Protein AF-A0A7C6XRG4-F1 (afdb_monomer_lite)

Secondary structure (DSSP, 8-state):
--TTSSS--HHHHTSHHHHHHHHHHHHHHHHHHHHTTTBTTB--TTTEEESSSTT-EEEHHHHHHHHHHHHHHHHH-TTSPPP-SS-PPP-

Foldseek 3Di:
DDPPPPDDPPVQCPPPVNVLVVVLVVVLVVLVVVCVVVPPPDPDCQAWPADPDPPRIDGPSQLQSVQCSVQSCCVPPVPDDDDGDVPHHHD

pLDDT: mean 78.51, std 15.72, range [42.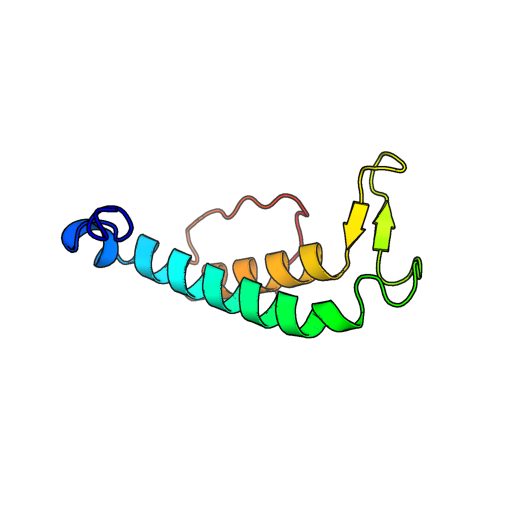66, 95.44]

Sequence (91 aa):
MNSELESLPAEIVDLPLIRIASDLSLMAWEQMLAWRPLLGASLDASIVDTKTSPNDLVTRADAQIEALVRGYLNRVRPHDLMVGEEGSEAL

Structure (mmCIF, N/CA/C/O backbone):
data_AF-A0A7C6XRG4-F1
#
_entry.id   AF-A0A7C6XRG4-F1
#
loop_
_atom_site.group_PDB
_atom_site.id
_atom_site.type_symbol
_atom_site.label_atom_id
_atom_site.label_alt_id
_atom_site.label_comp_id
_atom_site.label_asym_id
_atom_site.label_entity_id
_atom_site.label_seq_id
_atom_site.pdbx_PDB_ins_code
_atom_site.Cartn_x
_atom_site.Cartn_y
_atom_site.Cartn_z
_atom_site.occupancy
_atom_site.B_iso_or_equiv
_atom_site.auth_seq_id
_atom_site.auth_comp_id
_atom_site.auth_asym_id
_atom_site.auth_atom_id
_atom_site.pdbx_PDB_model_num
ATOM 1 N N . MET A 1 1 ? 1.601 32.491 6.073 1.00 42.66 1 MET A N 1
ATOM 2 C CA . MET A 1 1 ? 1.555 31.038 5.809 1.00 42.66 1 MET A CA 1
ATOM 3 C C . MET A 1 1 ? 1.155 30.396 7.122 1.00 42.66 1 MET A C 1
ATOM 5 O O . MET A 1 1 ? 1.982 30.346 8.021 1.00 42.66 1 MET A O 1
ATOM 9 N N . ASN A 1 2 ? -0.131 30.084 7.289 1.00 43.62 2 ASN A N 1
ATOM 10 C CA . ASN A 1 2 ? -0.649 29.540 8.545 1.00 43.62 2 ASN A CA 1
ATOM 11 C C . ASN A 1 2 ? -0.267 28.063 8.630 1.00 43.62 2 ASN A C 1
ATOM 13 O O . ASN A 1 2 ? -0.698 27.278 7.792 1.00 43.62 2 ASN A O 1
ATOM 17 N N . SER A 1 3 ? 0.533 27.705 9.632 1.00 56.00 3 SER A N 1
ATOM 18 C CA . SER A 1 3 ? 0.986 26.336 9.903 1.00 56.00 3 SER A CA 1
ATOM 19 C C . SER A 1 3 ? -0.070 25.468 10.604 1.00 56.00 3 SER A C 1
ATOM 21 O O . SER A 1 3 ? 0.262 24.412 11.126 1.00 56.00 3 SER A O 1
ATOM 23 N N . GLU A 1 4 ? -1.327 25.912 10.665 1.00 53.22 4 GLU A N 1
ATOM 24 C CA . GLU A 1 4 ? -2.416 25.215 11.371 1.00 53.22 4 GLU A CA 1
ATOM 25 C C . GLU A 1 4 ? -3.235 24.280 10.461 1.00 53.22 4 GLU A C 1
ATOM 27 O O . GLU A 1 4 ? -4.245 23.734 10.890 1.00 53.22 4 GLU A O 1
ATOM 32 N N . LEU A 1 5 ? -2.822 24.083 9.201 1.00 52.84 5 LEU A N 1
ATOM 33 C CA . LEU A 1 5 ? -3.587 23.328 8.195 1.00 52.84 5 LEU A CA 1
ATOM 34 C C . LEU A 1 5 ? -3.094 21.895 7.923 1.00 52.84 5 LEU A C 1
ATOM 36 O O . LEU A 1 5 ? -3.661 21.238 7.056 1.00 52.84 5 LEU A O 1
ATOM 40 N N . GLU A 1 6 ? -2.084 21.384 8.632 1.00 61.88 6 GLU A N 1
ATOM 41 C CA . GLU A 1 6 ? -1.450 20.102 8.256 1.00 61.88 6 GLU A CA 1
ATOM 42 C C . GLU A 1 6 ? -1.648 18.927 9.220 1.00 61.88 6 GLU A C 1
ATOM 44 O O . GLU A 1 6 ? -1.245 17.814 8.889 1.00 61.88 6 GLU A O 1
ATOM 49 N N . SER A 1 7 ? -2.306 19.101 10.369 1.00 69.69 7 SER A N 1
ATOM 50 C CA . SER A 1 7 ? -2.625 17.966 11.246 1.00 69.69 7 SER A CA 1
ATOM 51 C C . SER A 1 7 ? -4.120 17.684 11.271 1.00 69.69 7 SER A C 1
ATOM 53 O O . SER A 1 7 ? -4.925 18.584 11.518 1.00 69.69 7 SER A O 1
ATOM 55 N N . LEU A 1 8 ? -4.489 16.417 11.071 1.00 71.94 8 LEU A N 1
ATOM 56 C CA . LEU A 1 8 ? -5.847 15.944 11.330 1.00 71.94 8 LEU A CA 1
ATOM 5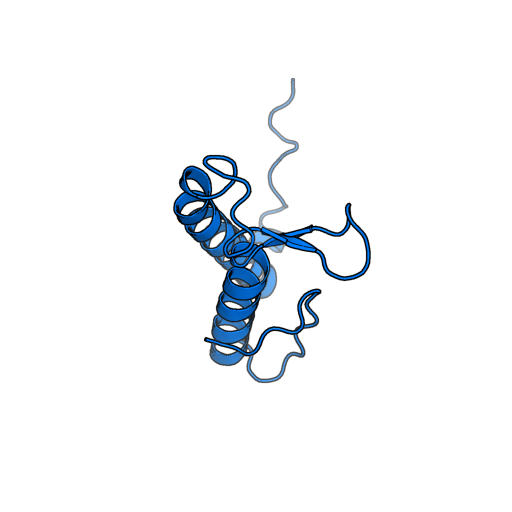7 C C . LEU A 1 8 ? -6.261 16.299 12.777 1.00 71.94 8 LEU A C 1
ATOM 59 O O . LEU A 1 8 ? -5.406 16.289 13.667 1.00 71.94 8 LEU A O 1
ATOM 63 N N . PRO A 1 9 ? -7.551 16.589 13.034 1.00 82.88 9 PRO A N 1
ATOM 64 C CA . PRO A 1 9 ? -8.079 16.767 14.386 1.00 82.88 9 PRO A CA 1
ATOM 65 C C . PRO A 1 9 ? -7.663 15.625 15.319 1.00 82.88 9 PRO A C 1
ATOM 67 O O . PRO A 1 9 ? -7.632 14.466 14.897 1.00 82.88 9 PRO A O 1
ATOM 70 N N . ALA A 1 10 ? -7.384 15.930 16.589 1.00 78.31 10 ALA A N 1
ATOM 71 C CA . ALA A 1 10 ? -6.921 14.937 17.561 1.00 78.31 10 ALA A CA 1
ATOM 72 C C . ALA A 1 10 ? -7.890 13.749 17.682 1.00 78.31 10 ALA A C 1
ATOM 74 O O . ALA A 1 10 ? -7.450 12.602 17.702 1.00 78.31 10 ALA A O 1
ATOM 75 N N . GLU A 1 11 ? -9.205 14.000 17.630 1.00 77.94 11 GLU A N 1
ATOM 76 C CA . GLU A 1 11 ? -10.207 12.928 17.694 1.00 77.94 11 GLU A CA 1
ATOM 77 C C . GLU A 1 11 ? -10.141 11.967 16.495 1.00 77.94 11 GLU A C 1
ATOM 79 O O . GLU A 1 11 ? -10.562 10.819 16.608 1.00 77.94 11 GLU A O 1
ATOM 84 N N . ILE A 1 12 ? -9.611 12.422 15.353 1.00 75.62 12 ILE A N 1
ATOM 85 C CA . ILE A 1 12 ? -9.399 11.608 14.150 1.00 75.62 12 ILE A CA 1
ATOM 86 C C . ILE A 1 12 ? -8.061 10.871 14.235 1.00 75.62 12 ILE A C 1
ATOM 88 O O . ILE A 1 12 ? -8.005 9.682 13.928 1.00 75.62 12 ILE A O 1
ATOM 92 N N . VAL A 1 13 ? -6.995 11.545 14.680 1.00 75.50 13 VAL A N 1
ATOM 93 C CA . VAL A 1 13 ? -5.666 10.934 14.882 1.00 75.50 13 VAL A CA 1
ATOM 94 C C . VAL A 1 13 ? -5.725 9.799 15.901 1.00 75.50 13 VAL A C 1
ATOM 96 O O . VAL A 1 13 ? -5.024 8.801 15.754 1.00 75.50 13 VAL A O 1
ATOM 99 N N . ASP A 1 14 ? -6.579 9.922 16.914 1.00 79.31 14 ASP A N 1
ATOM 100 C CA . ASP A 1 14 ? -6.732 8.913 17.957 1.00 79.31 14 ASP A CA 1
ATOM 101 C C . ASP A 1 14 ? -7.522 7.676 17.512 1.00 79.31 14 ASP A C 1
ATOM 103 O O . ASP A 1 14 ? -7.500 6.656 18.209 1.00 79.31 14 ASP A O 1
ATOM 107 N N . LEU A 1 15 ? -8.165 7.706 16.337 1.00 86.75 15 LEU A N 1
ATOM 108 C CA . LEU A 1 15 ? -8.857 6.537 15.805 1.00 86.75 15 LEU A CA 1
ATOM 109 C C . LEU A 1 15 ? -7.851 5.410 15.515 1.00 86.75 15 LEU A C 1
ATOM 111 O O . LEU A 1 15 ? -6.900 5.617 14.755 1.00 86.75 15 LEU A O 1
ATOM 115 N N . PRO A 1 16 ? -8.081 4.181 16.020 1.00 87.81 16 PRO A N 1
ATOM 116 C CA . PRO A 1 16 ? -7.140 3.07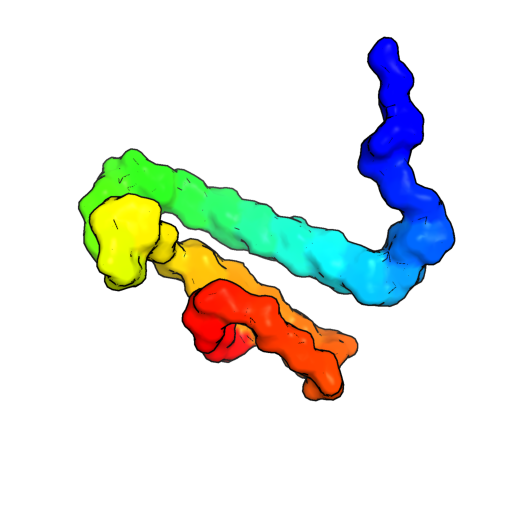4 15.848 1.00 87.81 16 PRO A CA 1
ATOM 117 C C . PRO A 1 16 ? -6.768 2.789 14.388 1.00 87.81 16 PRO A C 1
ATOM 119 O O . PRO A 1 16 ? -5.618 2.480 14.096 1.00 87.81 16 PRO A O 1
ATOM 122 N N . LEU A 1 17 ? -7.720 2.928 13.459 1.00 89.94 17 LEU A N 1
ATOM 123 C CA . LEU A 1 17 ? -7.468 2.707 12.034 1.00 89.94 17 LEU A CA 1
ATOM 124 C C . LEU A 1 17 ? -6.565 3.788 11.422 1.00 89.94 17 LEU A C 1
ATOM 126 O O . LEU A 1 17 ? -5.719 3.466 10.596 1.00 89.94 17 LEU A O 1
ATOM 130 N N . ILE A 1 18 ? -6.716 5.047 11.843 1.00 90.44 18 ILE A N 1
ATOM 131 C CA . ILE A 1 18 ? -5.877 6.154 11.367 1.00 90.44 18 ILE A CA 1
ATOM 132 C C . ILE A 1 18 ? -4.447 5.992 11.884 1.00 90.44 18 ILE A C 1
ATOM 134 O O . ILE A 1 18 ? -3.505 6.161 11.114 1.00 90.44 18 ILE A O 1
ATOM 138 N N . ARG A 1 19 ? -4.275 5.574 13.145 1.00 88.81 19 ARG A N 1
ATOM 139 C CA . ARG A 1 19 ? -2.951 5.237 13.694 1.00 88.81 19 ARG A CA 1
ATOM 140 C C . ARG A 1 19 ? -2.286 4.107 12.910 1.00 88.81 19 ARG A C 1
ATOM 142 O O . ARG A 1 19 ? -1.160 4.275 12.461 1.00 88.81 19 ARG A O 1
ATOM 149 N N . ILE A 1 20 ? -3.013 3.017 12.651 1.00 92.56 20 ILE A N 1
ATOM 150 C CA . ILE A 1 20 ? -2.521 1.902 11.826 1.00 92.56 20 ILE A CA 1
ATOM 151 C C . ILE A 1 20 ? -2.131 2.385 10.421 1.00 92.56 20 ILE A C 1
ATOM 153 O O . ILE A 1 20 ? -1.061 2.040 9.935 1.00 92.56 20 ILE A O 1
ATOM 157 N N . ALA A 1 21 ? -2.959 3.204 9.769 1.00 92.38 21 ALA A N 1
ATOM 158 C CA . ALA A 1 21 ? -2.652 3.739 8.442 1.00 92.38 21 ALA A CA 1
ATOM 159 C C . ALA A 1 21 ? -1.404 4.642 8.444 1.00 92.38 21 ALA A C 1
ATOM 161 O O . ALA A 1 21 ? -0.603 4.590 7.509 1.00 92.38 21 ALA A O 1
ATOM 162 N N . SER A 1 22 ? -1.214 5.438 9.498 1.00 91.06 22 SER A N 1
ATOM 163 C CA . SER A 1 22 ? -0.014 6.256 9.686 1.00 91.06 22 SER A CA 1
ATOM 164 C C . SER A 1 22 ? 1.236 5.389 9.850 1.00 91.06 22 SER A C 1
ATOM 166 O O . SER A 1 22 ? 2.230 5.624 9.166 1.00 91.06 22 SER A O 1
ATOM 168 N N . ASP A 1 23 ? 1.178 4.361 10.700 1.00 91.19 23 ASP A N 1
ATOM 169 C CA . ASP A 1 23 ? 2.294 3.432 10.915 1.00 91.19 23 ASP A CA 1
ATOM 170 C C . ASP A 1 23 ? 2.659 2.697 9.616 1.00 91.19 23 ASP A C 1
ATOM 172 O O . ASP A 1 23 ? 3.829 2.620 9.246 1.00 91.19 23 ASP A O 1
ATOM 176 N N . LEU A 1 24 ? 1.655 2.233 8.866 1.00 94.06 24 LEU A N 1
ATOM 177 C CA . LEU A 1 24 ? 1.845 1.594 7.561 1.00 94.06 24 LEU A CA 1
ATOM 178 C C . LEU A 1 24 ? 2.476 2.541 6.533 1.00 94.06 24 LEU A C 1
ATOM 180 O O . LEU A 1 24 ? 3.329 2.118 5.755 1.00 94.06 24 LEU A O 1
ATOM 184 N N . SER A 1 25 ? 2.091 3.819 6.543 1.00 93.25 25 SER A N 1
ATOM 185 C CA . SER A 1 25 ? 2.671 4.835 5.656 1.00 93.25 25 SER A CA 1
ATOM 186 C C . SER A 1 25 ? 4.151 5.071 5.967 1.00 93.25 25 SER A C 1
ATOM 188 O O . SER A 1 25 ? 4.964 5.181 5.051 1.00 93.25 25 SER A O 1
ATOM 190 N N . LEU A 1 26 ? 4.518 5.096 7.253 1.00 93.19 26 LEU A N 1
ATOM 191 C CA . LEU A 1 26 ? 5.913 5.196 7.688 1.00 93.19 26 LEU A CA 1
ATOM 192 C C . LEU A 1 26 ? 6.716 3.952 7.298 1.00 93.19 26 LEU A C 1
ATOM 194 O O . LEU A 1 26 ? 7.796 4.086 6.730 1.00 93.19 26 LEU A O 1
ATOM 198 N N . MET A 1 27 ? 6.171 2.752 7.514 1.00 92.00 27 MET A N 1
ATOM 199 C CA . MET A 1 27 ? 6.812 1.498 7.101 1.00 92.00 27 MET A CA 1
ATOM 200 C C . MET A 1 27 ? 7.054 1.448 5.586 1.00 92.00 27 MET A C 1
ATOM 202 O O . MET A 1 27 ? 8.142 1.086 5.137 1.00 92.00 27 MET A O 1
ATOM 206 N N . ALA A 1 28 ? 6.057 1.839 4.788 1.00 91.38 28 ALA A N 1
ATOM 207 C CA . ALA A 1 28 ? 6.181 1.913 3.336 1.00 91.38 28 ALA A CA 1
ATOM 208 C C . ALA A 1 28 ? 7.259 2.923 2.911 1.00 91.38 28 ALA A C 1
ATOM 210 O O . ALA A 1 28 ? 8.070 2.634 2.029 1.00 91.38 28 ALA A O 1
ATOM 211 N N . TRP A 1 29 ? 7.310 4.085 3.569 1.00 90.06 29 TRP A N 1
ATOM 212 C CA . TRP A 1 29 ? 8.333 5.099 3.328 1.00 90.06 29 TRP A CA 1
ATOM 213 C C . TRP A 1 29 ? 9.745 4.595 3.651 1.00 90.06 29 TRP A C 1
ATOM 215 O O . TRP A 1 29 ? 10.656 4.759 2.840 1.00 90.06 29 TRP A O 1
ATOM 225 N N . GLU A 1 30 ? 9.939 3.946 4.798 1.00 91.12 30 GLU A N 1
ATOM 226 C CA . GLU A 1 30 ? 11.224 3.351 5.182 1.00 91.12 30 GLU A CA 1
ATOM 227 C C . GLU A 1 30 ? 11.677 2.287 4.178 1.00 91.12 30 GLU A C 1
ATOM 229 O O . GLU A 1 30 ? 12.836 2.284 3.752 1.00 91.12 30 GLU A O 1
ATOM 234 N N . GLN A 1 31 ? 10.754 1.437 3.725 1.00 88.25 31 GLN A N 1
ATOM 235 C CA . GLN A 1 31 ? 11.052 0.451 2.692 1.00 88.25 31 GLN A CA 1
ATOM 236 C C . GLN A 1 31 ? 11.431 1.128 1.367 1.00 88.25 31 GLN A C 1
ATOM 238 O O . GLN A 1 31 ? 12.394 0.721 0.715 1.00 88.25 31 GLN A O 1
ATOM 243 N N . MET A 1 32 ? 10.739 2.203 0.986 1.00 84.12 32 MET A N 1
ATOM 244 C CA . MET A 1 32 ? 11.068 2.974 -0.214 1.00 84.12 32 MET A CA 1
ATOM 245 C C . MET A 1 32 ? 12.445 3.649 -0.110 1.00 84.12 32 MET A C 1
ATOM 247 O O . MET A 1 32 ? 13.178 3.707 -1.098 1.00 84.12 32 MET A O 1
ATOM 251 N N . LEU A 1 33 ? 12.861 4.103 1.078 1.00 84.50 33 LEU A N 1
ATOM 252 C CA . LEU A 1 33 ? 14.223 4.605 1.296 1.00 84.50 33 LEU A CA 1
ATOM 253 C C . LEU A 1 33 ? 15.283 3.523 1.055 1.00 84.50 33 LEU A C 1
ATOM 255 O O . LEU A 1 33 ? 16.336 3.837 0.500 1.00 84.50 33 LEU A O 1
ATOM 259 N N . ALA A 1 34 ? 15.006 2.267 1.420 1.00 83.81 34 ALA A N 1
ATOM 260 C CA . ALA A 1 34 ? 15.894 1.141 1.130 1.00 83.81 34 ALA A CA 1
ATOM 261 C C . ALA A 1 34 ? 15.961 0.816 -0.374 1.00 83.81 34 ALA A C 1
ATOM 263 O O . ALA A 1 34 ? 17.023 0.447 -0.875 1.00 83.81 34 ALA A O 1
ATOM 264 N N . TRP A 1 35 ? 14.860 1.007 -1.108 1.00 78.31 35 TRP A N 1
ATOM 265 C CA . TRP A 1 35 ? 14.810 0.844 -2.566 1.00 78.31 35 TRP A CA 1
ATOM 266 C C . TRP A 1 35 ? 15.411 2.012 -3.344 1.00 78.31 35 TRP A C 1
ATOM 268 O O . TRP A 1 35 ? 15.895 1.822 -4.458 1.00 78.31 35 TRP A O 1
ATOM 278 N N . ARG A 1 36 ? 15.422 3.220 -2.775 1.00 76.31 36 ARG A N 1
ATOM 279 C CA . ARG A 1 36 ? 15.860 4.447 -3.453 1.00 76.31 36 ARG A CA 1
ATOM 280 C C . ARG A 1 36 ? 17.225 4.350 -4.159 1.00 76.31 36 ARG A C 1
ATOM 282 O O . ARG A 1 36 ? 17.321 4.886 -5.257 1.00 76.31 36 ARG A O 1
ATOM 289 N N . PRO A 1 37 ? 18.278 3.707 -3.612 1.00 73.81 37 PRO A N 1
ATOM 290 C CA . PRO A 1 37 ? 19.557 3.568 -4.316 1.00 73.81 37 PRO A CA 1
ATOM 291 C C . PRO A 1 37 ? 19.495 2.637 -5.535 1.00 73.81 37 PRO A C 1
ATOM 293 O O . PRO A 1 37 ? 20.354 2.717 -6.408 1.00 73.81 37 PRO A O 1
ATOM 296 N N . LEU A 1 38 ? 18.512 1.737 -5.573 1.00 70.38 38 LEU A N 1
ATOM 297 C CA . LEU A 1 38 ? 18.304 0.752 -6.633 1.00 70.38 38 LEU A CA 1
ATOM 298 C C . LEU A 1 38 ? 17.406 1.310 -7.747 1.00 70.38 38 LEU A C 1
ATOM 300 O O . LEU A 1 38 ? 17.592 0.9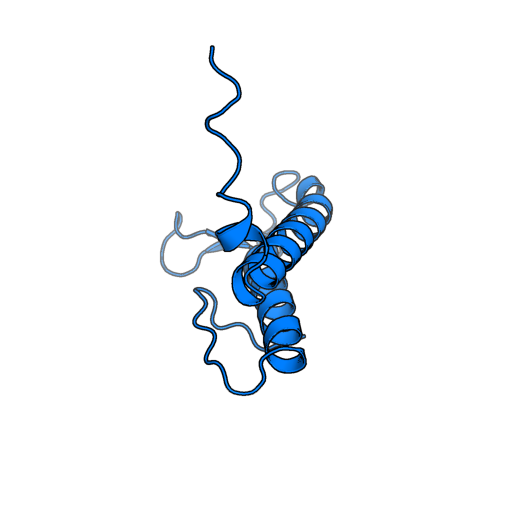90 -8.920 1.00 70.38 38 LEU A O 1
ATOM 304 N N . LEU A 1 39 ? 16.467 2.186 -7.389 1.00 65.38 39 LEU A N 1
ATOM 305 C CA . LEU A 1 39 ? 15.567 2.866 -8.315 1.00 65.38 39 LEU A CA 1
ATOM 306 C C . LEU A 1 39 ? 16.308 4.000 -9.046 1.00 65.38 39 LEU A C 1
ATOM 308 O O . LEU A 1 39 ? 16.552 5.069 -8.491 1.00 65.38 39 LEU A O 1
ATOM 312 N N . GLY A 1 40 ? 16.671 3.769 -10.311 1.00 53.25 40 GLY A N 1
ATOM 313 C CA . GLY A 1 40 ? 17.273 4.779 -11.194 1.00 53.25 40 GLY A CA 1
ATOM 314 C C . GLY A 1 40 ? 18.800 4.730 -11.330 1.00 53.25 40 GLY A C 1
ATOM 315 O O . GLY A 1 40 ? 19.347 5.470 -12.145 1.00 53.25 40 GLY A O 1
ATOM 316 N N . ALA A 1 41 ? 19.492 3.849 -10.598 1.00 55.28 41 ALA A N 1
ATOM 317 C CA . ALA A 1 41 ? 20.931 3.607 -10.785 1.00 55.28 41 ALA A CA 1
ATOM 318 C C . ALA A 1 41 ? 21.228 2.752 -12.036 1.00 55.28 41 ALA A C 1
ATOM 320 O O . ALA A 1 41 ? 22.250 2.937 -12.696 1.00 55.28 41 ALA A O 1
ATOM 321 N N . SER A 1 42 ? 20.301 1.869 -12.405 1.00 52.31 42 SER A N 1
ATOM 322 C CA . SER A 1 42 ? 20.203 1.243 -13.722 1.00 52.31 42 SER A CA 1
ATOM 323 C C . SER A 1 42 ? 18.732 0.927 -14.007 1.00 52.31 42 SER A C 1
ATOM 325 O O . SER A 1 42 ? 17.983 0.565 -13.101 1.00 52.31 42 SER A O 1
ATOM 327 N N . LEU A 1 43 ? 18.298 1.057 -15.265 1.00 54.28 43 LEU A N 1
ATOM 328 C CA . LEU A 1 43 ? 17.057 0.435 -15.749 1.00 54.28 43 LEU A CA 1
ATOM 329 C C . LEU A 1 43 ? 17.312 -1.071 -15.893 1.00 54.28 43 LEU A C 1
ATOM 331 O O . LEU A 1 43 ? 17.378 -1.609 -16.995 1.00 54.28 43 LEU A O 1
ATOM 335 N N . ASP A 1 44 ? 17.582 -1.728 -14.769 1.00 61.34 44 ASP A N 1
ATOM 336 C CA . ASP A 1 44 ? 17.650 -3.176 -14.713 1.00 61.34 44 ASP A CA 1
ATOM 337 C C . ASP A 1 44 ? 16.218 -3.718 -14.671 1.00 61.34 44 ASP A C 1
ATOM 339 O O . ASP A 1 44 ? 15.459 -3.431 -13.740 1.00 61.34 44 ASP A O 1
ATOM 343 N N . ALA A 1 45 ? 15.870 -4.522 -15.677 1.00 57.22 45 ALA A N 1
ATOM 344 C CA . ALA A 1 45 ? 14.592 -5.222 -15.774 1.00 57.22 45 ALA A CA 1
ATOM 345 C C . ALA A 1 45 ? 14.327 -6.152 -14.571 1.00 57.22 45 ALA A C 1
ATOM 347 O O . ALA A 1 45 ? 13.206 -6.598 -14.358 1.00 57.22 45 ALA A O 1
ATOM 348 N N . SER A 1 46 ? 15.349 -6.453 -13.758 1.00 60.62 46 SER A N 1
ATOM 349 C CA . SER A 1 46 ? 15.193 -7.183 -12.498 1.00 60.62 46 SER A CA 1
ATOM 350 C C . SER A 1 46 ? 14.624 -6.337 -11.344 1.00 60.62 46 SER A C 1
ATOM 352 O O . SER A 1 46 ? 14.264 -6.897 -10.306 1.00 60.62 46 SER A O 1
ATOM 354 N N . ILE A 1 47 ? 14.548 -5.010 -11.497 1.00 58.91 47 ILE A N 1
ATOM 355 C CA . ILE A 1 47 ? 14.138 -4.042 -10.461 1.00 58.91 47 ILE A CA 1
ATOM 356 C C . ILE A 1 47 ? 12.913 -3.240 -10.907 1.00 58.91 47 ILE A C 1
ATOM 358 O O . ILE A 1 47 ? 12.011 -3.004 -10.099 1.00 58.91 47 ILE A O 1
ATOM 362 N N . VAL A 1 48 ? 12.882 -2.853 -12.183 1.00 63.62 48 VAL A N 1
ATOM 363 C CA . VAL A 1 48 ? 11.783 -2.133 -12.828 1.00 63.62 48 VAL A CA 1
ATOM 364 C C . VAL A 1 48 ? 11.255 -3.001 -13.962 1.00 63.62 48 VAL A C 1
ATOM 366 O O . VAL A 1 48 ? 11.975 -3.254 -14.924 1.00 63.62 48 VAL A O 1
ATOM 369 N N . ASP A 1 49 ? 10.013 -3.448 -13.846 1.00 60.25 49 ASP A N 1
ATOM 370 C CA . ASP A 1 49 ? 9.296 -4.183 -14.883 1.00 60.25 49 ASP A CA 1
ATOM 371 C C . ASP A 1 49 ? 8.162 -3.309 -15.439 1.00 60.25 49 ASP A C 1
ATOM 373 O O . ASP A 1 49 ? 7.825 -2.256 -14.892 1.00 60.25 49 ASP A O 1
ATOM 377 N N . THR A 1 50 ? 7.571 -3.724 -16.548 1.00 53.53 50 THR A N 1
ATOM 378 C CA . THR A 1 50 ? 6.371 -3.104 -17.114 1.00 53.53 50 THR A CA 1
ATOM 379 C C . THR A 1 50 ? 5.225 -4.099 -17.030 1.00 53.53 50 THR A C 1
ATOM 381 O O . THR A 1 50 ? 5.377 -5.220 -17.507 1.00 53.53 50 THR A O 1
ATOM 384 N N . LYS A 1 51 ? 4.074 -3.703 -16.473 1.00 61.81 51 LYS A N 1
ATOM 385 C CA . LYS A 1 51 ? 2.867 -4.541 -16.445 1.00 61.81 51 LYS A CA 1
ATOM 386 C C . LYS A 1 51 ? 2.269 -4.650 -17.856 1.00 61.81 51 LYS A C 1
ATOM 388 O O . LYS A 1 51 ? 2.603 -5.556 -18.613 1.00 61.81 51 LYS A O 1
ATOM 393 N N . THR A 1 52 ? 1.365 -3.738 -18.232 1.00 60.28 52 THR A N 1
ATOM 394 C CA . THR A 1 52 ? 0.576 -3.845 -19.478 1.00 60.28 52 THR A CA 1
ATOM 395 C C . THR A 1 52 ? 1.015 -2.892 -20.587 1.00 60.28 52 THR A C 1
ATOM 397 O O . THR A 1 52 ? 0.648 -3.084 -21.748 1.00 60.28 52 THR A O 1
ATOM 400 N N . SER A 1 53 ? 1.817 -1.874 -20.265 1.00 43.06 53 SER A N 1
ATOM 401 C CA . SER A 1 53 ? 2.353 -0.920 -21.237 1.00 43.06 53 SER A CA 1
ATOM 402 C C . SER A 1 53 ? 3.780 -0.483 -20.882 1.00 43.06 53 SER A C 1
ATOM 404 O O . SER A 1 53 ? 4.158 -0.551 -19.716 1.00 43.06 53 SER A O 1
ATOM 406 N N . PRO A 1 54 ? 4.561 0.051 -21.840 1.00 48.78 54 PRO A N 1
ATOM 407 C CA . PRO A 1 54 ? 5.918 0.548 -21.582 1.00 48.78 54 PRO A CA 1
ATOM 408 C C . PRO A 1 54 ? 6.012 1.657 -20.520 1.00 48.78 54 PRO A C 1
ATOM 410 O O . PRO A 1 54 ? 7.097 1.921 -20.013 1.00 48.78 54 PRO A O 1
ATOM 413 N N . ASN A 1 55 ? 4.888 2.306 -20.198 1.00 54.62 55 ASN A N 1
ATOM 414 C CA . ASN A 1 55 ? 4.794 3.349 -19.173 1.00 54.62 55 ASN A CA 1
ATOM 415 C C . ASN A 1 55 ? 4.079 2.870 -17.899 1.00 54.62 55 ASN A C 1
ATOM 417 O O . ASN A 1 55 ? 3.904 3.647 -16.967 1.00 54.62 55 ASN A O 1
ATOM 421 N N . ASP A 1 56 ? 3.631 1.617 -17.880 1.00 59.09 56 ASP A N 1
ATOM 422 C CA . ASP A 1 56 ? 2.952 0.972 -16.758 1.00 59.09 56 ASP A CA 1
ATOM 423 C C . ASP A 1 56 ? 4.008 0.250 -15.923 1.00 59.09 56 ASP A C 1
ATOM 425 O O . ASP A 1 56 ? 4.145 -0.972 -15.970 1.00 59.09 56 ASP A O 1
ATOM 429 N N . LEU A 1 57 ? 4.870 1.049 -15.297 1.00 62.16 57 LEU A N 1
ATOM 430 C CA . LEU A 1 57 ? 6.027 0.555 -14.568 1.00 62.16 57 LEU A CA 1
ATOM 431 C C . LEU A 1 57 ? 5.569 -0.012 -13.228 1.00 62.16 57 LEU A C 1
ATOM 433 O O . LEU A 1 57 ? 4.935 0.689 -12.446 1.00 62.16 57 LEU A O 1
ATOM 437 N N . VAL A 1 58 ? 5.946 -1.256 -12.958 1.00 66.94 58 VAL A N 1
ATOM 438 C CA . VAL A 1 58 ? 5.878 -1.849 -11.627 1.00 66.94 58 VAL A CA 1
ATOM 439 C C . VAL A 1 58 ? 7.285 -2.125 -11.168 1.00 66.94 58 VAL A C 1
ATOM 441 O O . VAL A 1 58 ? 8.112 -2.665 -11.903 1.00 66.94 58 VAL A O 1
ATOM 444 N N . THR A 1 59 ? 7.585 -1.760 -9.939 1.00 71.44 59 THR A N 1
ATOM 445 C CA . THR A 1 59 ? 8.869 -2.096 -9.351 1.00 71.44 59 THR A CA 1
ATOM 446 C C . THR A 1 59 ? 8.679 -3.222 -8.354 1.00 71.44 59 THR A C 1
ATOM 448 O O . THR A 1 59 ? 7.626 -3.380 -7.735 1.00 71.44 59 THR A O 1
ATOM 451 N N . ARG A 1 60 ? 9.736 -4.003 -8.124 1.00 80.00 60 ARG A N 1
ATOM 452 C CA . ARG A 1 60 ? 9.749 -4.945 -6.993 1.00 80.00 60 ARG A CA 1
ATOM 453 C C . ARG A 1 60 ? 9.477 -4.251 -5.652 1.00 80.00 60 ARG A C 1
ATOM 455 O O . ARG A 1 60 ? 9.062 -4.921 -4.708 1.00 80.00 60 ARG A O 1
ATOM 462 N N . ALA A 1 61 ? 9.696 -2.935 -5.573 1.00 83.00 61 ALA A N 1
ATOM 463 C CA . ALA A 1 61 ? 9.372 -2.141 -4.402 1.00 83.00 61 ALA A CA 1
ATOM 464 C C . ALA A 1 61 ? 7.862 -2.084 -4.148 1.00 83.00 61 ALA A C 1
ATOM 466 O O . ALA A 1 61 ? 7.458 -2.299 -3.010 1.00 83.00 61 ALA A O 1
ATOM 467 N N . ASP A 1 62 ? 7.042 -1.878 -5.181 1.00 86.19 62 ASP A N 1
ATOM 468 C CA . ASP A 1 62 ? 5.584 -1.757 -5.045 1.00 86.19 62 ASP A CA 1
ATOM 469 C C . ASP A 1 62 ? 4.980 -3.056 -4.497 1.00 86.19 62 ASP A C 1
ATOM 471 O O . ASP A 1 62 ? 4.313 -3.056 -3.460 1.00 86.19 62 ASP A O 1
ATOM 475 N N . ALA A 1 63 ? 5.334 -4.190 -5.112 1.00 88.25 63 ALA A N 1
ATOM 476 C CA . ALA A 1 63 ? 4.889 -5.511 -4.674 1.00 88.25 63 ALA A CA 1
ATOM 477 C C . ALA A 1 63 ? 5.363 -5.851 -3.248 1.00 88.25 63 ALA A C 1
ATOM 479 O O . ALA A 1 63 ? 4.595 -6.359 -2.429 1.00 88.25 63 ALA A O 1
ATOM 480 N N . GLN A 1 64 ? 6.622 -5.545 -2.912 1.00 90.00 64 GLN A N 1
ATOM 481 C CA . GLN A 1 64 ? 7.152 -5.806 -1.572 1.00 90.00 64 GLN A CA 1
ATOM 482 C C . GLN A 1 64 ? 6.486 -4.931 -0.504 1.00 90.00 64 GLN A C 1
ATOM 484 O O . GLN A 1 64 ? 6.183 -5.418 0.586 1.00 90.00 64 GLN A O 1
ATOM 489 N N . ILE A 1 65 ? 6.266 -3.647 -0.796 1.00 92.62 65 ILE A N 1
ATOM 490 C CA . ILE A 1 65 ? 5.584 -2.726 0.115 1.00 92.62 65 ILE A CA 1
ATOM 491 C C . ILE A 1 65 ? 4.144 -3.188 0.331 1.00 92.62 65 ILE A C 1
ATOM 493 O O . ILE A 1 65 ? 3.707 -3.268 1.480 1.00 92.62 65 ILE A O 1
ATOM 497 N N . GLU A 1 66 ? 3.427 -3.567 -0.731 1.00 94.31 66 GLU A N 1
ATOM 498 C CA . GLU A 1 66 ? 2.071 -4.098 -0.595 1.00 94.31 66 GLU A CA 1
ATOM 499 C C . GLU A 1 66 ? 2.046 -5.361 0.274 1.00 94.31 66 GLU A C 1
ATOM 501 O O . GLU A 1 66 ? 1.222 -5.472 1.184 1.00 94.31 66 GLU A O 1
ATOM 506 N N . ALA A 1 67 ? 2.975 -6.289 0.048 1.00 94.25 67 ALA A N 1
ATOM 507 C CA . ALA A 1 67 ? 3.076 -7.522 0.817 1.00 94.25 67 ALA A CA 1
ATOM 508 C C . ALA A 1 67 ? 3.346 -7.279 2.315 1.00 94.25 67 ALA A C 1
ATOM 510 O O . ALA A 1 67 ? 2.733 -7.926 3.171 1.00 94.25 67 ALA A O 1
ATOM 511 N N . LEU A 1 68 ? 4.215 -6.315 2.648 1.00 94.69 68 LEU A N 1
ATOM 512 C CA . LEU A 1 68 ? 4.475 -5.888 4.029 1.00 94.69 68 LEU A CA 1
ATOM 513 C C . LEU A 1 68 ? 3.224 -5.285 4.679 1.00 94.69 68 LEU A C 1
ATOM 515 O O . LEU A 1 68 ? 2.869 -5.649 5.804 1.00 94.69 68 LEU A O 1
ATOM 519 N N . VAL A 1 69 ? 2.532 -4.393 3.963 1.00 94.69 69 VAL A N 1
ATOM 520 C CA . VAL A 1 69 ? 1.285 -3.770 4.430 1.00 94.69 69 VAL A CA 1
ATOM 521 C C . VAL A 1 69 ? 0.214 -4.833 4.677 1.00 94.69 69 VAL A C 1
ATOM 523 O O . VAL A 1 69 ? -0.419 -4.841 5.737 1.00 94.69 69 VAL A O 1
ATOM 526 N N . ARG A 1 70 ? 0.050 -5.777 3.742 1.00 95.44 70 ARG A N 1
ATOM 527 C CA . ARG A 1 70 ? -0.895 -6.893 3.861 1.00 95.44 70 ARG A CA 1
ATOM 528 C C . ARG A 1 70 ? -0.572 -7.779 5.061 1.00 95.44 70 ARG A C 1
ATOM 530 O O . ARG A 1 70 ? -1.475 -8.108 5.827 1.00 95.44 70 ARG A O 1
ATOM 537 N N . GLY A 1 71 ? 0.697 -8.135 5.262 1.00 94.44 71 GLY A N 1
ATOM 538 C CA . GLY A 1 71 ? 1.141 -8.942 6.402 1.00 94.44 71 GLY A CA 1
ATOM 539 C C . GLY A 1 71 ? 0.876 -8.267 7.748 1.00 94.44 71 GLY A C 1
ATOM 540 O O . GLY A 1 71 ? 0.372 -8.903 8.680 1.00 94.44 71 GLY A O 1
ATOM 541 N N . TYR A 1 72 ? 1.132 -6.960 7.845 1.00 94.62 72 TYR A N 1
ATOM 542 C CA . TYR A 1 72 ? 0.818 -6.193 9.048 1.00 94.62 72 TYR A CA 1
ATOM 543 C C . TYR A 1 72 ? -0.695 -6.150 9.305 1.00 94.62 72 TYR A C 1
ATOM 545 O O . TYR A 1 72 ? -1.133 -6.488 10.406 1.00 94.62 72 TYR A O 1
ATOM 553 N N . LEU A 1 73 ? -1.509 -5.813 8.297 1.00 94.25 73 LEU A N 1
ATOM 554 C CA . LEU A 1 73 ? -2.971 -5.771 8.428 1.00 94.25 73 LEU A CA 1
ATOM 555 C C . LEU A 1 73 ? -3.562 -7.136 8.793 1.00 94.25 73 LEU A C 1
ATOM 557 O O . LEU A 1 73 ? -4.399 -7.200 9.689 1.00 94.25 73 LEU A O 1
ATOM 561 N N . ASN A 1 74 ? -3.071 -8.228 8.206 1.00 94.12 74 ASN A N 1
ATOM 562 C CA . ASN A 1 74 ? -3.480 -9.584 8.581 1.00 94.12 74 ASN A CA 1
ATOM 563 C C . ASN A 1 74 ? -3.208 -9.885 10.062 1.00 94.12 74 ASN A C 1
ATOM 565 O O . ASN A 1 74 ? -3.954 -10.635 10.688 1.00 94.12 74 ASN A O 1
ATOM 569 N N . ARG A 1 75 ? -2.155 -9.299 10.645 1.00 92.81 75 ARG A N 1
ATOM 570 C CA . ARG A 1 75 ? -1.816 -9.474 12.062 1.00 92.81 75 ARG A CA 1
ATOM 571 C C . ARG A 1 75 ? -2.697 -8.636 12.985 1.00 92.81 75 ARG A C 1
ATOM 573 O O . ARG A 1 75 ? -3.119 -9.137 14.023 1.00 92.81 75 ARG A O 1
ATOM 580 N N . VAL A 1 76 ? -2.938 -7.369 12.648 1.00 93.69 76 VAL A N 1
ATOM 581 C CA . VAL A 1 76 ? -3.621 -6.424 13.554 1.00 93.69 76 VAL A CA 1
ATOM 582 C C . VAL A 1 76 ? -5.125 -6.286 13.298 1.00 93.69 76 VAL A C 1
ATOM 584 O O . VAL A 1 76 ? -5.860 -5.849 14.181 1.00 93.69 76 VAL A O 1
ATOM 587 N N . ARG A 1 77 ? -5.593 -6.647 12.100 1.00 93.88 77 ARG A N 1
ATOM 588 C CA . ARG A 1 77 ? -6.985 -6.553 11.629 1.00 93.88 77 ARG A CA 1
ATOM 589 C C . ARG A 1 77 ? -7.348 -7.769 10.747 1.00 93.88 77 ARG A C 1
ATOM 591 O O . ARG A 1 77 ? -7.730 -7.595 9.594 1.00 93.88 77 ARG A O 1
ATOM 598 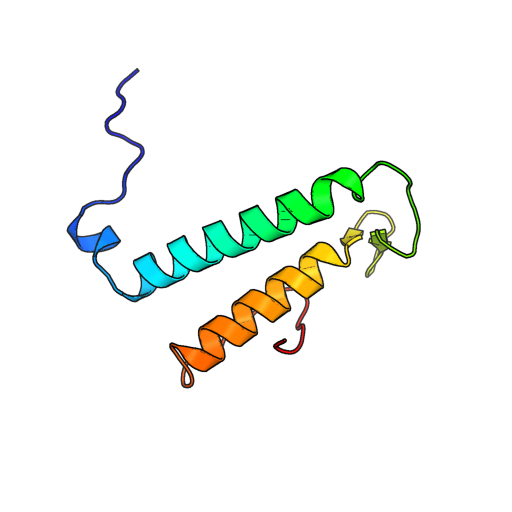N N . PRO A 1 78 ? -7.281 -9.008 11.274 1.00 95.00 78 PRO A N 1
ATOM 599 C CA . PRO A 1 78 ? -7.411 -10.252 10.493 1.00 95.00 78 PRO A CA 1
ATOM 600 C C . PRO A 1 78 ? -8.772 -10.470 9.809 1.00 95.00 78 PRO A C 1
ATOM 602 O O . PRO A 1 78 ? -8.926 -11.408 9.031 1.00 95.00 78 PRO A O 1
ATOM 605 N N . HIS A 1 79 ? -9.781 -9.663 10.137 1.00 95.12 79 HIS A N 1
ATOM 606 C CA . HIS A 1 79 ? -11.133 -9.772 9.583 1.00 95.12 79 HIS A CA 1
ATOM 607 C C . HIS A 1 79 ? -11.429 -8.725 8.507 1.00 95.12 79 HIS A C 1
ATOM 609 O O . HIS A 1 79 ? -12.504 -8.756 7.908 1.00 95.12 79 HIS A O 1
ATOM 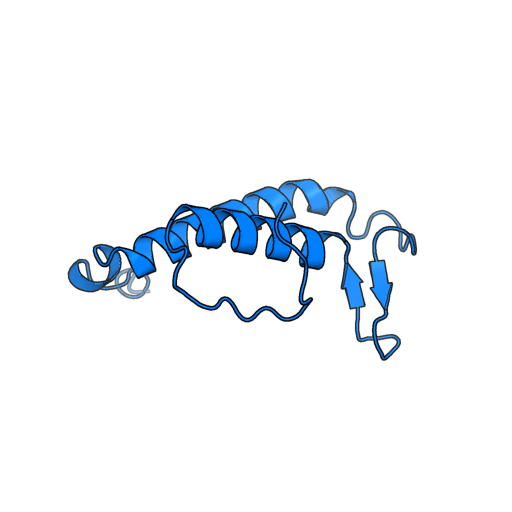615 N N . ASP A 1 80 ? -10.492 -7.812 8.259 1.00 93.44 80 ASP A N 1
ATOM 616 C CA . ASP A 1 80 ? -10.632 -6.788 7.237 1.00 93.44 80 ASP A CA 1
ATOM 617 C C . ASP A 1 80 ? -10.112 -7.301 5.890 1.00 93.44 80 ASP A C 1
ATOM 619 O O . ASP A 1 80 ? -9.124 -8.032 5.816 1.00 93.44 80 ASP A O 1
ATOM 623 N N . LEU A 1 81 ? -10.756 -6.871 4.804 1.00 92.69 81 LEU A N 1
ATOM 624 C CA . LEU A 1 81 ? -10.249 -7.084 3.453 1.00 92.69 81 LEU A CA 1
ATOM 625 C C . LEU A 1 81 ? -9.335 -5.921 3.059 1.00 92.69 81 LEU A C 1
ATOM 627 O O . LEU A 1 81 ? -9.780 -4.778 2.980 1.00 92.69 81 LEU A O 1
ATOM 631 N N . MET A 1 82 ? -8.080 -6.229 2.735 1.00 91.38 82 MET A N 1
ATOM 632 C CA . MET A 1 82 ? -7.178 -5.288 2.075 1.00 91.38 82 MET A CA 1
ATOM 633 C C . MET A 1 82 ? -7.232 -5.480 0.556 1.00 91.38 82 MET A C 1
ATOM 635 O O . MET A 1 82 ? -6.915 -6.558 0.044 1.00 91.38 82 MET A O 1
ATOM 639 N N . VAL A 1 83 ? -7.574 -4.410 -0.160 1.00 93.56 83 VAL A N 1
ATOM 640 C CA . VAL A 1 83 ? -7.479 -4.324 -1.621 1.00 93.56 83 VAL A CA 1
ATOM 641 C C . VAL A 1 83 ? -6.244 -3.492 -1.961 1.00 93.56 83 VAL A C 1
ATOM 643 O O . VAL A 1 83 ? -6.144 -2.348 -1.528 1.00 93.56 83 VAL A O 1
ATOM 646 N N . GLY A 1 84 ? -5.304 -4.093 -2.688 1.00 90.44 84 GLY A N 1
ATOM 647 C CA . GLY A 1 84 ? -4.080 -3.454 -3.176 1.00 90.44 84 GLY A CA 1
ATOM 648 C C . GLY A 1 84 ? -4.012 -3.526 -4.701 1.00 90.44 84 GLY A C 1
ATOM 649 O O . GLY A 1 84 ? -4.778 -4.277 -5.308 1.00 90.44 84 GLY A O 1
ATOM 650 N N . GLU A 1 85 ? -3.143 -2.722 -5.306 1.00 90.06 85 GLU A N 1
ATOM 651 C CA . GLU A 1 85 ? -2.983 -2.652 -6.762 1.00 90.06 85 GLU A CA 1
ATOM 652 C C . GLU A 1 85 ? -2.251 -3.880 -7.320 1.00 90.06 85 GLU A C 1
ATOM 654 O O . GLU A 1 85 ? -2.641 -4.416 -8.357 1.00 90.06 85 GLU A O 1
ATOM 659 N N . GLU A 1 86 ? -1.212 -4.340 -6.625 1.00 86.69 86 GLU A N 1
ATOM 660 C CA . GLU A 1 86 ? -0.330 -5.418 -7.075 1.00 86.69 86 GLU A CA 1
ATOM 661 C C . GLU A 1 86 ? -0.893 -6.806 -6.772 1.00 86.69 86 GLU A C 1
ATOM 663 O O . GLU A 1 86 ? -0.455 -7.799 -7.350 1.00 86.69 86 GLU A O 1
ATOM 668 N N . GLY A 1 87 ? -1.845 -6.905 -5.839 1.00 87.56 87 GLY A N 1
ATOM 669 C CA . GLY A 1 87 ? -2.400 -8.184 -5.398 1.00 87.56 87 GLY A CA 1
ATOM 670 C C . GLY A 1 87 ? -1.354 -9.098 -4.751 1.00 87.56 87 GLY A C 1
ATOM 671 O O . GLY A 1 87 ? -1.489 -10.319 -4.804 1.00 87.56 87 GLY A O 1
ATOM 672 N N . SER A 1 88 ? -0.305 -8.523 -4.160 1.00 87.12 88 SER A N 1
ATOM 673 C CA . SER A 1 88 ? 0.838 -9.273 -3.628 1.00 87.12 88 SER A CA 1
ATOM 674 C C . SER A 1 88 ? 0.462 -10.057 -2.374 1.00 87.12 88 SER A C 1
ATOM 676 O O . SER A 1 88 ? -0.212 -9.528 -1.488 1.00 87.12 88 SER A O 1
ATOM 678 N N . GLU A 1 89 ? 0.906 -11.312 -2.272 1.00 88.44 89 GLU A N 1
ATOM 679 C CA . GLU A 1 89 ? 0.713 -12.121 -1.063 1.00 88.44 89 GLU A CA 1
ATOM 680 C C . GLU A 1 89 ? 1.469 -11.525 0.132 1.00 88.44 89 GLU A C 1
ATOM 682 O O . GLU A 1 89 ? 2.477 -10.847 -0.035 1.00 88.44 89 GLU A O 1
ATOM 687 N N . ALA A 1 90 ? 0.970 -11.758 1.347 1.00 85.12 90 ALA A N 1
ATOM 688 C CA . ALA A 1 90 ? 1.603 -11.245 2.558 1.00 85.12 90 ALA A CA 1
ATOM 689 C C . ALA A 1 90 ? 2.984 -11.886 2.796 1.00 85.12 90 ALA A C 1
ATOM 691 O O . ALA A 1 90 ? 3.128 -13.099 2.636 1.00 85.12 90 ALA A O 1
ATOM 692 N N . LEU A 1 91 ? 3.957 -11.072 3.227 1.00 75.69 91 LEU A N 1
ATOM 693 C CA . LEU A 1 91 ? 5.280 -11.520 3.697 1.00 75.69 91 LEU A CA 1
ATOM 694 C C . LEU A 1 91 ? 5.265 -11.986 5.160 1.00 75.69 91 LEU A C 1
ATOM 696 O O . LEU A 1 91 ? 4.479 -11.428 5.965 1.00 75.69 91 LEU A O 1
#

Radius of gyration: 16.3 Å; chains: 1; bounding box: 32×43×40 Å

=== Feature glossary ===
A reading guide for the features in this record.

Start from the sequence.

  · Sequence gives the chain of amino acids in standard one-letter code (A=alanine, C=cysteine, …, Y=tyrosine), read N→C. It is the only feature that is directly encoded by the gene; all structural features are derived from the folded form of this sequence.

Fold it, and you get atomic coordinates and the backbone conformation that goes with them.

  · Structure coordinates are given as an mmCIF _atom_site loop: one row per atom with element, residue name, chain id, sequence number, and x/y/z position in Å. Only the four main-chain atoms per residue are included here; side chains are omitted to keep the record compact.

  · Backbone dihedral angles. Every residue except chain termini has a φ (preceding-C → N → Cα → C) and a ψ (N → Cα → C → next-N). They are reported in degrees following the IUPAC sign convention. Secondary structure is essentially a statement about which (φ, ψ) basin each residue occupies.

  · Eight-state secondary structure (DSSP): H is the canonical α-helix, G the tighter 3₁₀-helix, I the wider π-helix; E/B are β-structure, T and S are turns and bends, and '-' is everything else. DSSP derives these from the pattern of main-chain N–H···O=C hydrogen bonds, not from the sequence.

  · SS3 is a coarse helix/strand/coil call (letters a/b/c) made by the P-SEA algorithm from inter-Cα distances and dihedrals. It is less detailed than DSSP but needs only Cα positions.

Summarize the fold with a handful of shape descriptors and a per-residue structural alphabet.

  · Radius of gyration (Rg) is the root-mean-square distance of Cα atoms from their centroid — a single number for overall size and compactness. A globular domain of N residues has Rg ≈ 2.2·N^0.38 Å; an extended or disordered chain has a much larger Rg. The Cα contact count is the number of residue pairs whose Cα atoms are within 8 Å and are more than four positions apart in sequence — a standard proxy for tertiary packing density. The bounding box is the smallest axis-aligned box enclosing all Cα atoms.

  · 3Di is Foldseek's structural alphabet. Each residue is assigned one of twenty discrete states based on how its Cα sits relative to its spatial (not sequential) neighbors. Aligning 3Di strings finds structural homologs roughly as well as full 3D superposition, but orders of magnitude faster.

  · Solvent-accessible surface area (SASA) is the area in Å² traced out by the centre of a 1.4 Å probe sphere (a water molecule) rolled over the protein's van der Waals surface (Shrake–Rupley / Lee–Richards construction). Buried residues have near-zero SASA; fully exposed residues can exceed 200 Å². The total SASA scales roughly with the number of surface residues.

Ask how reliable the model is.

  · For AlphaFold models, the B-factor field carries pLDDT — the model's own estimate of local accuracy on a 0–100 scale. Regions with pLDDT<50 should be treated as essentially unmodeled; they often correspond to intrinsically disordered segments.

  · For experimental (PDB) structures, the B-factor (temperature factor) quantifies the positional spread of each atom in the crystal — a combination of thermal vibration and static disorder — in units of Å². High B-factors mark flexible loops or poorly resolved regions; low B-factors mark the rigid, well-ordered core.

  · Predicted Aligned Error (PAE) is an AlphaFold confidence matrix: entry (i, j) is the expected error in the position of residue j, in ångströms, when the prediction is superimposed on the true structure at residue i. Low PAE within a block of residues means that block is internally rigid and well-predicted; high PAE between two blocks means their relative placement is uncertain even if each block individually is confident.

Place it in context: what it resembles, what it is annotated as, and how it looks.

  · Structural nearest neighbors (via Foldseek easy-search vs the PDB). Reported per hit: target PDB id, E-value, and alignment TM-score. A TM-score above ~0.5 is the conventional threshold for 'same fold'.

  · Functional annotations link the protein to curated databases. InterPro entries identify conserved domains and families by matching the sequence against member-database signatures (Pfam, PROSITE, CDD, …). Gene Ontology (GO) terms describe molecular function, biological process, and cellular component in a controlled vocabulary. CATH places the structure in a hierarchical fold classification (Class/Architecture/Topology/Homologous-superfamily). The organism is the source species.

  · The contact map is a binary N×N matrix image: pixel (i, j) is dark where Cα_i and Cα_j are within 8 Å and |i−j|>4. Because the |i−j|>4 filter removes local helical contacts, off-diagonal stripes parallel to the main diagonal indicate parallel β-sheets; stripes perpendicular to it indicate antiparallel β-sheets. The Ramachandran plot scatters every residue's (φ, ψ) pair against the sterically allowed regions. The PAE heatmap renders the predicted-aligned-error matrix.

  · Six rendered views show the 3D structure from the faces of a cube — i.e. along ±x, ±y, ±z. Rendering representation is drawn randomly per protein from cartoon (secondary-structure ribbons), sticks (backbone bonds), or molecular surface; coloring is either N→C rainbow (blue at the N-terminus through red at the C-terminus) or one color per chain.